Protein AF-A0A7V8NW70-F1 (afdb_monomer)

Solvent-accessible surface area (backbone atoms only — not comparable to full-atom values): 6333 Å² total; per-residue (Å²): 117,70,67,60,51,53,52,49,49,52,50,52,51,53,55,55,50,51,55,51,51,51,53,50,49,55,52,51,52,52,52,50,50,51,51,44,27,52,52,33,41,74,73,70,44,54,68,72,56,20,47,53,50,40,51,55,61,45,52,59,50,52,54,54,49,50,58,50,41,69,72,74,42,66,66,69,55,59,52,51,54,50,50,50,53,49,50,54,51,50,42,67,73,39,50,69,63,43,50,53,53,50,52,54,50,49,49,56,52,48,53,53,64,72,76,104

Foldseek 3Di:
DVVVVVVVVVVVVVLVVVVVVVVVVVVVLVVVLVVQLVVCVVVVDDSVVSNVVSVVVVVVVVVVVVVVCVVPPPVVVVVVVVVVVVVVVVCVVCVPVVVVVVVVVCCVVVVVVVVD

Structure (mmCIF, N/CA/C/O backbone):
data_AF-A0A7V8NW70-F1
#
_entry.id   AF-A0A7V8NW70-F1
#
loop_
_atom_site.group_PDB
_atom_site.id
_atom_site.type_symbol
_atom_site.label_atom_id
_atom_site.label_alt_id
_atom_site.label_comp_id
_atom_site.label_asym_id
_atom_site.label_entity_id
_atom_site.label_seq_id
_atom_site.pdbx_PDB_ins_code
_atom_site.Cartn_x
_atom_site.Cartn_y
_atom_site.Cartn_z
_atom_site.occupancy
_atom_site.B_iso_or_equiv
_atom_site.auth_seq_id
_atom_site.auth_comp_id
_atom_site.auth_asym_id
_atom_site.auth_atom_id
_atom_site.pdbx_PDB_model_num
ATOM 1 N N . MET A 1 1 ? 3.538 -19.297 -20.499 1.00 52.06 1 MET A N 1
ATOM 2 C CA . MET A 1 1 ? 3.809 -17.898 -20.090 1.00 52.06 1 MET A CA 1
ATOM 3 C C . MET A 1 1 ? 2.524 -17.096 -19.837 1.00 52.06 1 MET A C 1
ATOM 5 O O . MET A 1 1 ? 2.433 -16.483 -18.783 1.00 52.06 1 MET A O 1
ATOM 9 N N . MET A 1 2 ? 1.504 -17.141 -20.713 1.00 53.22 2 MET A N 1
ATOM 10 C CA . MET A 1 2 ? 0.249 -16.375 -20.531 1.00 53.22 2 MET A CA 1
ATOM 11 C C . MET A 1 2 ? -0.642 -16.818 -19.346 1.00 53.22 2 MET A C 1
ATOM 13 O O . MET A 1 2 ? -1.232 -15.964 -18.688 1.00 53.22 2 MET A O 1
ATOM 17 N N . GLU A 1 3 ? -0.684 -18.110 -18.994 1.00 58.91 3 GLU A N 1
ATOM 18 C CA . GLU A 1 3 ? -1.472 -18.599 -17.839 1.00 58.91 3 GLU A CA 1
ATOM 19 C C . GLU A 1 3 ? -0.959 -18.066 -16.487 1.00 58.91 3 GLU A C 1
ATOM 21 O O . GLU A 1 3 ? -1.742 -17.727 -15.595 1.00 58.91 3 GLU A O 1
ATOM 26 N N . SER A 1 4 ? 0.362 -17.914 -16.343 1.00 63.69 4 SER A N 1
ATOM 27 C CA . SER A 1 4 ? 0.987 -17.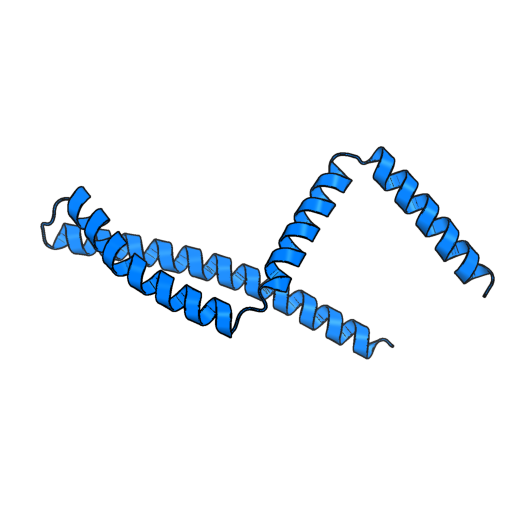345 -15.143 1.00 63.69 4 SER A CA 1
ATOM 28 C C . SER A 1 4 ? 0.644 -15.864 -14.988 1.00 63.69 4 SER A C 1
ATOM 30 O O . SER A 1 4 ? 0.340 -15.416 -13.886 1.00 63.69 4 SER A O 1
ATOM 32 N N . VAL A 1 5 ? 0.617 -15.120 -16.099 1.00 63.84 5 VAL A N 1
ATOM 33 C CA . VAL A 1 5 ? 0.227 -13.702 -16.122 1.00 63.84 5 VAL A CA 1
ATOM 34 C C . VAL A 1 5 ? -1.244 -13.548 -15.745 1.00 63.84 5 VAL A C 1
ATOM 36 O O . VAL A 1 5 ? -1.568 -12.725 -14.894 1.00 63.84 5 VAL A O 1
ATOM 39 N N . ARG A 1 6 ? -2.137 -14.386 -16.289 1.00 67.94 6 ARG A N 1
ATOM 40 C CA . ARG A 1 6 ? -3.570 -14.354 -15.948 1.00 67.94 6 ARG A CA 1
ATOM 41 C C . ARG A 1 6 ? -3.801 -14.650 -14.466 1.00 67.94 6 ARG A C 1
ATOM 43 O O . ARG A 1 6 ? -4.568 -13.954 -13.809 1.00 67.94 6 ARG A O 1
ATOM 50 N N . THR A 1 7 ? -3.075 -15.622 -13.919 1.0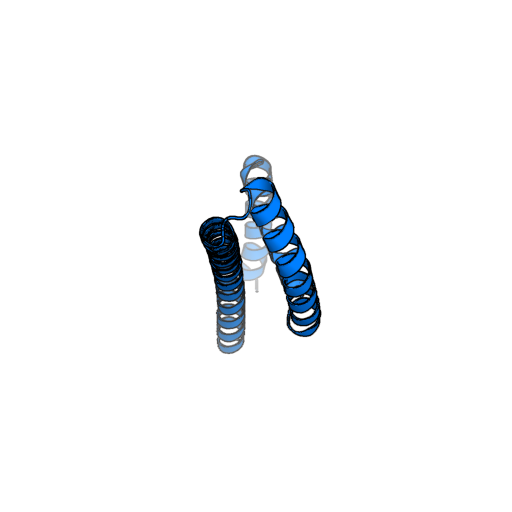0 68.94 7 THR A N 1
ATOM 51 C CA . THR A 1 7 ? -3.144 -15.976 -12.494 1.00 68.94 7 THR A CA 1
ATOM 52 C C . THR A 1 7 ? -2.613 -14.853 -11.602 1.00 68.94 7 THR A C 1
ATOM 54 O O . THR A 1 7 ? -3.222 -14.538 -10.580 1.00 68.94 7 THR A O 1
ATOM 57 N N . LEU A 1 8 ? -1.512 -14.209 -11.997 1.00 68.12 8 LEU A N 1
ATOM 58 C CA . LEU A 1 8 ? -0.954 -13.053 -11.295 1.00 68.12 8 LEU A CA 1
ATOM 59 C C . LEU A 1 8 ? -1.905 -11.854 -11.325 1.00 68.12 8 LEU A C 1
ATOM 61 O O . LEU A 1 8 ? -2.094 -11.226 -10.291 1.00 68.12 8 LEU A O 1
ATOM 65 N N . VAL A 1 9 ? -2.558 -11.579 -12.456 1.00 71.44 9 VAL A N 1
ATOM 66 C CA . VAL A 1 9 ? -3.532 -10.484 -12.601 1.00 71.44 9 VAL A CA 1
ATOM 67 C C . VAL A 1 9 ? -4.805 -10.751 -11.800 1.00 71.44 9 VAL A C 1
ATOM 69 O O . VAL A 1 9 ? -5.290 -9.856 -11.116 1.00 71.44 9 VAL A O 1
ATOM 72 N N . VAL A 1 10 ? -5.333 -11.978 -11.824 1.00 72.81 10 VAL A N 1
ATOM 73 C CA . VAL A 1 10 ? -6.515 -12.342 -11.026 1.00 72.81 10 VAL A CA 1
ATOM 74 C C . VAL A 1 10 ? -6.199 -12.281 -9.534 1.00 72.81 10 VAL A C 1
ATOM 76 O O . VAL A 1 10 ? -7.000 -11.744 -8.772 1.00 72.81 10 VAL A O 1
ATOM 79 N N . ARG A 1 11 ? -5.015 -12.748 -9.110 1.00 64.12 11 ARG A N 1
ATOM 80 C CA . ARG A 1 11 ? -4.544 -12.552 -7.732 1.00 64.12 11 ARG A CA 1
ATOM 81 C C . ARG A 1 11 ? -4.426 -11.063 -7.422 1.00 64.12 11 ARG A C 1
ATOM 83 O O . ARG A 1 11 ? -5.019 -10.622 -6.454 1.00 64.12 11 ARG A O 1
ATOM 90 N N . PHE A 1 12 ? -3.778 -10.271 -8.269 1.00 68.81 12 PHE A N 1
ATOM 91 C CA . PHE A 1 12 ? -3.627 -8.825 -8.086 1.00 68.81 12 PHE A CA 1
ATOM 92 C C . PHE A 1 12 ? -4.971 -8.082 -7.959 1.00 68.81 12 PHE A C 1
ATOM 94 O O . PHE A 1 12 ? -5.146 -7.261 -7.060 1.00 68.81 12 PHE A O 1
ATOM 101 N N . LEU A 1 13 ? -5.960 -8.419 -8.789 1.00 67.75 13 LEU A N 1
ATOM 102 C CA . LEU A 1 13 ? -7.314 -7.860 -8.719 1.00 67.75 13 LEU A CA 1
ATOM 103 C C . LEU A 1 13 ? -8.088 -8.335 -7.484 1.00 67.75 13 LEU A C 1
ATOM 105 O O . LEU A 1 13 ? -8.810 -7.545 -6.877 1.00 67.75 13 LEU A O 1
ATOM 109 N N . ALA A 1 14 ? -7.923 -9.595 -7.073 1.00 65.25 14 ALA A N 1
ATOM 110 C CA . ALA A 1 14 ? -8.516 -10.107 -5.837 1.00 65.25 14 ALA A CA 1
ATOM 111 C C . ALA A 1 14 ? -7.977 -9.367 -4.598 1.00 65.25 14 ALA A C 1
ATOM 113 O O . ALA A 1 14 ? -8.724 -9.112 -3.656 1.00 65.25 14 ALA A O 1
ATOM 114 N N . LEU A 1 15 ? -6.711 -8.945 -4.626 1.00 63.66 15 LEU A N 1
ATOM 115 C CA . LEU A 1 15 ? -6.105 -8.119 -3.578 1.00 63.66 15 LEU A CA 1
ATOM 116 C C . LEU A 1 15 ? -6.669 -6.695 -3.571 1.00 63.66 15 LEU A C 1
ATOM 118 O O . LEU A 1 15 ? -6.917 -6.133 -2.507 1.00 63.66 15 LEU A O 1
ATOM 122 N N . PHE A 1 16 ? -6.946 -6.132 -4.749 1.00 63.38 16 PHE A N 1
ATOM 123 C CA . PHE A 1 16 ? -7.594 -4.825 -4.866 1.00 63.38 16 PHE A CA 1
ATOM 124 C C . PHE A 1 16 ? -9.041 -4.849 -4.340 1.00 63.38 16 PHE A C 1
ATOM 126 O O . PHE A 1 16 ? -9.458 -3.933 -3.633 1.00 63.38 16 PHE A O 1
ATOM 133 N N . ARG A 1 17 ? -9.775 -5.941 -4.602 1.00 60.03 17 ARG A N 1
ATOM 134 C CA . ARG A 1 17 ? -11.110 -6.207 -4.037 1.00 60.03 17 ARG A CA 1
ATOM 135 C C . ARG A 1 17 ? -11.096 -6.341 -2.515 1.00 60.03 17 ARG A C 1
ATOM 137 O O . ARG A 1 17 ? -12.017 -5.858 -1.870 1.00 60.03 17 ARG A O 1
ATOM 144 N N . ARG A 1 18 ? -10.052 -6.938 -1.929 1.00 60.25 18 ARG A N 1
ATOM 145 C CA . ARG A 1 18 ? -9.914 -7.062 -0.466 1.00 60.25 18 ARG A CA 1
ATOM 146 C C . ARG A 1 18 ? -9.808 -5.698 0.222 1.00 60.25 18 ARG A C 1
ATOM 148 O O . ARG A 1 18 ? -10.380 -5.511 1.283 1.00 60.25 18 ARG A O 1
ATOM 155 N N . ARG A 1 19 ? -9.151 -4.726 -0.416 1.00 57.50 19 ARG A N 1
ATOM 156 C CA . ARG A 1 19 ? -9.056 -3.348 0.093 1.00 57.50 19 ARG A CA 1
ATOM 157 C C . ARG A 1 19 ? -10.388 -2.600 0.028 1.00 57.50 19 ARG A C 1
ATOM 159 O O . ARG A 1 19 ? -10.676 -1.770 0.881 1.00 57.50 19 ARG A O 1
ATOM 166 N N . GLN A 1 20 ? -11.187 -2.898 -0.994 1.00 58.78 20 GLN A N 1
ATOM 167 C CA . GLN A 1 20 ? -12.560 -2.411 -1.095 1.00 58.78 20 GLN A CA 1
ATOM 168 C C . GLN A 1 20 ? -13.419 -3.015 0.025 1.00 58.78 20 GLN A C 1
ATOM 170 O O . GLN A 1 20 ? -14.141 -2.287 0.690 1.00 58.78 20 GLN A O 1
ATOM 175 N N . LEU A 1 21 ? -13.220 -4.306 0.311 1.00 56.00 21 LEU A N 1
ATOM 176 C CA . LEU A 1 21 ? -13.858 -5.017 1.418 1.00 56.00 21 LEU A CA 1
ATOM 177 C C . LEU A 1 21 ? -13.462 -4.460 2.799 1.00 56.00 21 LEU A C 1
ATOM 179 O O . LEU A 1 21 ? -14.300 -4.388 3.686 1.00 56.00 21 LEU A O 1
ATOM 183 N N . GLU A 1 22 ? -12.203 -4.053 2.998 1.00 59.03 22 GLU A N 1
ATOM 184 C CA . GLU A 1 22 ? -11.780 -3.379 4.238 1.00 59.03 22 GLU A CA 1
ATOM 185 C C . GLU A 1 22 ? -12.425 -1.999 4.395 1.00 59.03 22 GLU A C 1
ATOM 187 O O . GLU A 1 22 ? -12.858 -1.658 5.491 1.00 59.03 22 GLU A O 1
ATOM 192 N N . GLY A 1 23 ? -12.538 -1.233 3.304 1.00 62.75 23 GLY A N 1
ATOM 193 C CA . GLY A 1 23 ? -13.252 0.047 3.308 1.00 62.75 23 GLY A CA 1
ATOM 194 C C . GLY A 1 23 ? -14.749 -0.104 3.592 1.00 62.75 23 GLY A C 1
ATOM 195 O O . GLY A 1 23 ? -15.304 0.702 4.337 1.00 62.75 23 GLY A O 1
ATOM 196 N N . ASP A 1 24 ? -15.381 -1.151 3.053 1.00 60.41 24 ASP A N 1
ATOM 197 C CA . ASP A 1 24 ? -16.771 -1.505 3.362 1.00 60.41 24 ASP A CA 1
ATOM 198 C C . ASP A 1 24 ? -16.926 -1.915 4.833 1.00 60.41 24 ASP A C 1
ATOM 200 O O . ASP A 1 24 ? -17.862 -1.477 5.495 1.00 60.41 24 ASP A O 1
ATOM 204 N N . LEU A 1 25 ? -15.977 -2.682 5.378 1.00 62.69 25 LEU A N 1
ATOM 205 C CA . LEU A 1 25 ? -16.005 -3.121 6.773 1.00 62.69 25 LEU A CA 1
ATOM 206 C C . LEU A 1 25 ? -15.820 -1.943 7.745 1.00 62.69 25 LEU A C 1
ATOM 208 O O . LEU A 1 25 ? -16.499 -1.878 8.764 1.00 62.69 25 LEU A O 1
ATOM 212 N N . ASP A 1 26 ? -14.957 -0.974 7.425 1.00 65.38 26 ASP A N 1
ATOM 213 C CA . ASP A 1 26 ? -14.815 0.256 8.218 1.00 65.38 26 ASP A CA 1
ATOM 214 C C . ASP A 1 26 ? -16.073 1.142 8.154 1.00 65.38 26 ASP A C 1
ATOM 216 O O . ASP A 1 26 ? -16.439 1.779 9.146 1.00 65.38 26 ASP A O 1
ATOM 220 N N . ALA A 1 27 ? -16.766 1.172 7.011 1.00 72.31 27 ALA A N 1
ATOM 221 C CA . ALA A 1 27 ? -18.049 1.860 6.877 1.00 72.31 27 ALA A CA 1
ATOM 222 C C . ALA A 1 27 ? -19.160 1.163 7.684 1.00 72.31 27 ALA A C 1
ATOM 224 O O . ALA A 1 27 ? -19.928 1.829 8.384 1.00 72.31 27 ALA A O 1
ATOM 225 N N . GLU A 1 28 ? -19.207 -0.169 7.645 1.00 71.31 28 GLU A N 1
ATOM 226 C CA . GLU A 1 28 ? -20.136 -0.995 8.418 1.00 71.31 28 GLU A CA 1
ATOM 227 C C . GLU A 1 28 ? -19.925 -0.800 9.927 1.00 71.31 28 GLU A C 1
ATOM 229 O O . GLU A 1 28 ? -20.872 -0.514 10.662 1.00 71.31 28 GLU A O 1
ATOM 234 N N . LEU A 1 29 ? -18.678 -0.824 10.393 1.00 70.38 29 LEU A N 1
ATOM 235 C CA . LEU A 1 29 ? -18.332 -0.583 11.796 1.00 70.38 29 LEU A CA 1
ATOM 236 C C . LEU A 1 29 ? -18.737 0.811 12.275 1.00 70.38 29 LEU A C 1
ATOM 238 O O . LEU A 1 29 ? -19.261 0.958 13.380 1.00 70.38 29 LEU A O 1
ATOM 242 N N . ARG A 1 30 ? 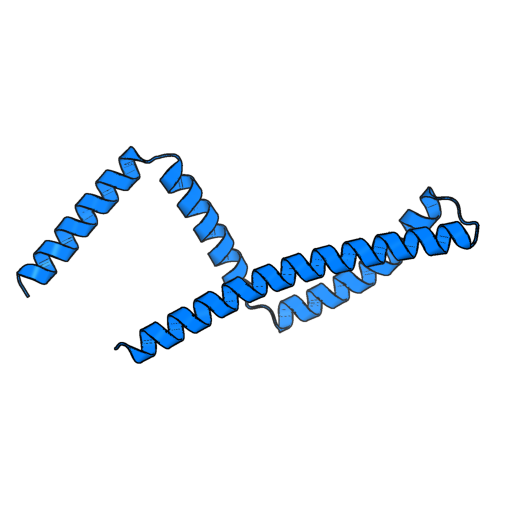-18.564 1.833 11.431 1.00 76.25 30 ARG A N 1
ATOM 243 C CA . ARG A 1 30 ? -19.022 3.193 11.738 1.00 76.25 30 ARG A CA 1
ATOM 244 C C . ARG A 1 30 ? -20.538 3.247 11.924 1.00 76.25 30 ARG A C 1
ATOM 246 O O . ARG A 1 30 ? -21.002 3.860 12.882 1.00 76.25 30 ARG A O 1
ATOM 253 N N . SER A 1 31 ? -21.287 2.557 11.063 1.00 75.12 31 SER A N 1
ATOM 254 C CA . SER A 1 31 ? -22.749 2.474 11.165 1.00 75.12 31 SER A CA 1
ATOM 255 C C . SER A 1 31 ? -23.210 1.742 12.434 1.00 75.12 31 SER A C 1
ATOM 257 O O . SER A 1 31 ? -24.174 2.150 13.080 1.00 75.12 31 SER A O 1
ATOM 259 N N . HIS A 1 32 ? -22.484 0.702 12.855 1.00 76.38 32 HIS A N 1
ATOM 260 C CA . HIS A 1 32 ? -22.763 -0.024 14.093 1.00 76.38 32 HIS A CA 1
ATOM 261 C C . HIS A 1 32 ? -22.518 0.815 15.345 1.00 76.38 32 HIS A C 1
ATOM 263 O O . HIS A 1 32 ? -23.305 0.740 16.290 1.00 76.38 32 HIS A O 1
ATOM 269 N N . LEU A 1 33 ? -21.461 1.625 15.345 1.00 76.38 33 LEU A N 1
ATOM 270 C CA . LEU A 1 33 ? -21.154 2.532 16.447 1.00 76.38 33 LEU A CA 1
ATOM 271 C C . LEU A 1 33 ? -22.235 3.615 16.573 1.00 76.38 33 LEU A C 1
ATOM 273 O O . LEU A 1 33 ? -22.704 3.898 17.673 1.00 76.38 33 LEU A O 1
ATOM 277 N N . GLU A 1 34 ? -22.699 4.152 15.446 1.00 80.56 34 GLU A N 1
ATOM 278 C CA . GLU A 1 34 ? -23.780 5.141 15.402 1.00 80.56 34 GLU A CA 1
ATOM 279 C C . GLU A 1 34 ? -25.106 4.564 15.935 1.00 80.56 34 GLU A C 1
ATOM 281 O O . GLU A 1 34 ? -25.731 5.162 16.813 1.00 80.56 34 GLU A O 1
ATOM 286 N N . MET A 1 35 ? -25.464 3.339 15.529 1.00 79.50 35 MET A N 1
ATOM 287 C CA . MET A 1 35 ? -26.628 2.620 16.067 1.00 79.50 35 MET A CA 1
ATOM 288 C C . MET A 1 35 ? -26.516 2.311 17.569 1.00 79.50 35 MET A C 1
ATOM 290 O O . MET A 1 35 ? -27.523 2.328 18.279 1.00 79.50 35 MET A O 1
ATOM 294 N N . ALA A 1 36 ? -25.318 1.995 18.070 1.00 77.69 36 ALA A N 1
ATOM 295 C CA . ALA A 1 36 ? -25.101 1.735 19.494 1.00 77.69 36 ALA A CA 1
ATOM 296 C C . ALA A 1 36 ? -25.325 3.004 20.330 1.00 77.69 36 ALA A C 1
ATOM 298 O O . ALA A 1 36 ? -26.035 2.964 21.334 1.00 77.69 36 ALA A O 1
ATOM 299 N N . VAL A 1 37 ? -24.800 4.141 19.865 1.00 78.38 37 VAL A N 1
ATOM 300 C CA . VAL A 1 37 ? -25.002 5.447 20.508 1.00 78.38 37 VAL A CA 1
ATOM 301 C C . VAL A 1 37 ? -26.481 5.835 20.517 1.00 78.38 37 VAL A C 1
ATOM 303 O O . VAL A 1 37 ? -26.991 6.281 21.544 1.00 78.38 37 VAL A O 1
ATOM 306 N N . GLU A 1 38 ? -27.193 5.626 19.411 1.00 80.06 38 GLU A N 1
ATOM 307 C CA . GLU A 1 38 ? -28.617 5.958 19.298 1.00 80.06 38 GLU A CA 1
ATOM 308 C C . GLU A 1 38 ? -29.499 5.100 20.220 1.00 80.06 38 GLU A C 1
ATOM 310 O O . GLU A 1 38 ? -30.406 5.616 20.877 1.00 80.06 38 GLU A O 1
ATOM 315 N N . ARG A 1 39 ? -29.191 3.803 20.364 1.00 76.88 39 ARG A N 1
ATOM 316 C CA . ARG A 1 39 ? -29.881 2.925 21.325 1.00 76.88 39 ARG A CA 1
ATOM 317 C C . ARG A 1 39 ? -29.629 3.328 22.774 1.00 76.88 39 ARG A C 1
ATOM 319 O O . ARG A 1 39 ? -30.568 3.315 23.565 1.00 76.88 39 ARG A O 1
ATOM 326 N N . SER A 1 40 ? -28.401 3.698 23.127 1.00 73.19 40 SER A N 1
ATOM 327 C CA . SER A 1 40 ? -28.073 4.160 24.482 1.00 73.19 40 SER A CA 1
ATOM 328 C C . SER A 1 40 ? -28.743 5.498 24.813 1.00 73.19 40 SER A C 1
ATOM 330 O O . SER A 1 40 ? -29.242 5.675 25.923 1.00 73.19 40 SER A O 1
ATOM 332 N N . LEU A 1 41 ? -28.849 6.405 23.835 1.00 79.88 41 LEU A N 1
ATOM 333 C CA . LEU A 1 41 ? -29.641 7.633 23.958 1.00 79.88 41 LEU A CA 1
ATOM 334 C C . LEU A 1 41 ? -31.132 7.333 24.174 1.00 79.88 41 LEU A C 1
ATOM 336 O O . LEU A 1 41 ? -31.759 7.929 25.047 1.00 79.88 41 LEU A O 1
ATOM 340 N N . ALA A 1 42 ? -31.699 6.375 23.431 1.00 77.88 42 ALA A N 1
ATOM 341 C CA . ALA A 1 42 ? -33.095 5.956 23.585 1.00 77.88 42 ALA A CA 1
ATOM 342 C C . ALA A 1 42 ? -33.385 5.290 24.945 1.00 77.88 42 ALA A C 1
ATOM 344 O O . ALA A 1 42 ? -34.515 5.331 25.426 1.00 77.88 42 ALA A O 1
ATOM 345 N N . GLN A 1 43 ? -32.367 4.711 25.587 1.00 76.25 43 GLN A N 1
ATOM 346 C CA . GLN A 1 43 ? -32.437 4.178 26.952 1.00 76.25 43 GLN A CA 1
ATOM 347 C C . GLN A 1 43 ? -32.273 5.259 28.037 1.00 76.25 43 GLN A C 1
ATOM 349 O O . GLN A 1 43 ? -32.288 4.941 29.225 1.00 76.25 43 GLN A O 1
ATOM 354 N N . GLY A 1 44 ? -32.158 6.533 27.647 1.00 74.62 44 GLY A N 1
ATOM 355 C CA . GLY A 1 44 ? -32.101 7.673 28.560 1.00 74.62 44 GLY A CA 1
ATOM 356 C C . GLY A 1 44 ? -30.702 8.002 29.082 1.00 74.62 44 GLY A C 1
ATOM 357 O O . GLY A 1 44 ? -30.588 8.792 30.018 1.00 74.62 44 GLY A O 1
ATOM 358 N N . MET A 1 45 ? -29.642 7.420 28.508 1.00 74.38 45 MET A N 1
ATOM 359 C CA . MET A 1 45 ? -28.267 7.789 28.854 1.00 74.38 45 MET A CA 1
ATOM 360 C C . MET A 1 45 ? -27.873 9.111 28.199 1.00 74.38 45 MET A C 1
ATOM 362 O O . MET A 1 45 ? -28.264 9.410 27.071 1.00 74.38 45 MET A O 1
ATOM 366 N N . ASP A 1 46 ? -27.049 9.888 28.898 1.00 80.56 46 ASP A N 1
ATOM 367 C CA . ASP A 1 46 ? -26.478 11.113 28.353 1.00 80.56 46 ASP A CA 1
ATOM 368 C C . ASP A 1 46 ? -25.566 10.817 27.148 1.00 80.56 46 ASP A C 1
ATOM 370 O O . ASP A 1 46 ? -24.870 9.797 27.104 1.00 80.56 46 ASP A O 1
ATOM 374 N N . ARG A 1 47 ? -25.549 11.718 26.159 1.00 73.62 47 ARG A N 1
ATOM 375 C CA . ARG A 1 47 ? -24.871 11.516 24.863 1.00 73.62 47 ARG A CA 1
ATOM 376 C C . ARG A 1 47 ? -23.378 11.257 25.025 1.00 73.62 47 ARG A C 1
ATOM 378 O O . ARG A 1 47 ? -22.798 10.469 24.278 1.00 73.62 47 ARG A O 1
ATOM 385 N N . GLU A 1 48 ? -22.764 11.907 26.008 1.00 74.31 48 GLU A N 1
ATOM 386 C CA . GLU A 1 48 ? -21.346 11.745 26.294 1.00 74.31 48 GLU A CA 1
ATOM 387 C C . GLU A 1 48 ? -21.044 10.366 26.903 1.00 74.31 48 GLU A C 1
ATOM 389 O O . GLU A 1 48 ? -20.039 9.746 26.558 1.00 74.31 48 GLU A O 1
ATOM 394 N N . GLN A 1 49 ? -21.940 9.849 27.751 1.00 74.94 49 GLN A N 1
ATOM 395 C CA . GLN A 1 49 ? -21.830 8.522 28.366 1.00 74.94 49 GLN A CA 1
ATOM 396 C C . GLN A 1 49 ? -22.135 7.401 27.365 1.00 74.94 49 GLN A C 1
ATOM 398 O O . GLN A 1 49 ? -21.395 6.420 27.313 1.00 74.94 49 GLN A O 1
ATOM 403 N N . ALA A 1 50 ? -23.145 7.587 26.510 1.00 75.56 50 ALA A N 1
ATOM 404 C CA . ALA A 1 50 ? -23.497 6.676 25.421 1.00 75.56 50 ALA A CA 1
ATOM 405 C C . ALA A 1 50 ? -22.336 6.486 24.430 1.00 75.56 50 ALA A C 1
ATOM 407 O O . ALA A 1 50 ? -21.980 5.357 24.098 1.00 75.56 50 ALA A O 1
ATOM 408 N N . CYS A 1 51 ? -21.686 7.579 24.012 1.00 70.81 51 CYS A N 1
ATOM 409 C CA . CYS A 1 51 ? -20.483 7.516 23.174 1.00 70.81 51 CYS A CA 1
ATOM 410 C C . CYS A 1 51 ? -19.338 6.777 23.872 1.00 70.81 51 CYS A C 1
ATOM 412 O O . CYS A 1 51 ? -18.666 5.949 23.259 1.00 70.81 51 CYS A O 1
ATOM 414 N N . ARG A 1 52 ? -19.112 7.067 25.158 1.00 73.94 52 ARG A N 1
ATOM 415 C CA . ARG A 1 52 ? -18.019 6.470 25.934 1.00 73.94 52 ARG A CA 1
ATOM 416 C C . ARG A 1 52 ? -18.200 4.960 26.088 1.00 73.94 52 ARG A C 1
ATOM 418 O O . ARG A 1 52 ? -17.241 4.218 25.914 1.00 73.94 52 ARG A O 1
ATOM 425 N N . GLN A 1 53 ? -19.421 4.513 26.364 1.00 74.50 53 GLN A N 1
ATOM 426 C CA . GLN A 1 53 ? -19.749 3.097 26.500 1.00 74.50 53 GLN A CA 1
ATOM 427 C C . GLN A 1 53 ? -19.694 2.366 25.156 1.00 74.50 53 GLN A C 1
ATOM 429 O O . GLN A 1 53 ? -19.049 1.325 25.066 1.00 74.50 53 GLN A O 1
ATOM 434 N N . ALA A 1 54 ? -20.262 2.953 24.097 1.00 71.25 54 ALA A N 1
ATOM 435 C CA . ALA A 1 54 ? -20.183 2.390 22.753 1.00 71.25 54 ALA A CA 1
ATOM 436 C C . ALA A 1 54 ? -18.726 2.200 22.307 1.00 71.25 54 ALA A C 1
ATOM 438 O O . ALA A 1 54 ? -18.402 1.150 21.770 1.00 71.25 54 ALA A O 1
ATOM 439 N N . LEU A 1 55 ? -17.835 3.163 22.586 1.00 71.19 55 LEU A N 1
ATOM 440 C CA . LEU A 1 55 ? -16.401 3.062 22.287 1.00 71.19 55 LEU A CA 1
ATOM 441 C C . LEU A 1 55 ? -15.680 1.975 23.100 1.00 71.19 55 LEU A C 1
ATOM 443 O O . LEU A 1 55 ? -14.782 1.326 22.566 1.00 71.19 55 LEU A O 1
ATOM 447 N N . LEU A 1 56 ? -16.048 1.770 24.369 1.00 75.19 56 LEU A N 1
ATOM 448 C CA . LEU A 1 56 ? -15.465 0.723 25.218 1.00 75.19 56 LEU A CA 1
ATOM 449 C C . LEU A 1 56 ? -15.869 -0.678 24.745 1.00 75.19 56 LEU A C 1
ATOM 451 O O . LEU A 1 56 ? -15.006 -1.546 24.608 1.00 75.19 56 LEU A O 1
ATOM 455 N N . ASP A 1 57 ? -17.148 -0.870 24.422 1.00 71.19 57 ASP A N 1
ATOM 456 C CA . ASP A 1 57 ? -17.661 -2.131 23.878 1.00 71.19 57 ASP A CA 1
ATOM 457 C C . ASP A 1 57 ? -17.068 -2.415 22.485 1.00 71.19 57 ASP A C 1
ATOM 459 O O . ASP A 1 57 ? -16.685 -3.548 22.176 1.00 71.19 57 ASP A O 1
ATOM 463 N N . PHE A 1 58 ? -16.901 -1.376 21.655 1.00 67.56 58 PHE A N 1
ATOM 464 C CA . PHE A 1 58 ? -16.268 -1.495 20.338 1.00 67.56 58 PHE A CA 1
ATOM 465 C C . PHE A 1 58 ? -14.768 -1.786 20.404 1.00 67.56 58 PHE A C 1
ATOM 467 O O . PHE A 1 58 ? -14.258 -2.538 19.574 1.00 67.56 58 PHE A O 1
ATOM 474 N N . GLY A 1 59 ? -14.052 -1.212 21.376 1.00 67.81 59 GLY A N 1
ATOM 475 C CA . GLY A 1 59 ? -12.613 -1.421 21.551 1.00 67.81 59 GLY A CA 1
ATOM 476 C C . GLY A 1 59 ? -12.249 -2.898 21.740 1.00 67.81 59 GLY A C 1
ATOM 477 O O . GLY A 1 59 ? -11.238 -3.355 21.207 1.00 67.81 59 GLY A O 1
ATOM 478 N N . GLY A 1 60 ? -13.109 -3.674 22.411 1.00 69.62 60 GLY A N 1
ATOM 479 C CA . GLY A 1 60 ? -12.953 -5.130 22.528 1.00 69.62 60 GLY A CA 1
ATOM 480 C C . GLY A 1 60 ? -13.216 -5.891 21.218 1.00 69.62 60 GLY A C 1
ATOM 481 O O . GLY A 1 60 ? -12.574 -6.911 20.938 1.00 69.62 60 GLY A O 1
ATOM 482 N N . LEU A 1 61 ? -14.120 -5.382 20.376 1.00 64.94 61 LEU A N 1
ATOM 483 C CA . LEU A 1 61 ? -14.451 -5.971 19.076 1.00 64.94 61 LEU A CA 1
ATOM 484 C C . LEU A 1 61 ? -13.340 -5.729 18.039 1.00 64.94 61 LEU A C 1
ATOM 486 O O . LEU A 1 61 ? -12.928 -6.661 17.346 1.00 64.94 61 LEU A O 1
ATOM 490 N N . GLU A 1 62 ? -12.798 -4.508 17.988 1.00 64.12 62 GLU A N 1
ATOM 491 C CA . GLU A 1 62 ? -11.653 -4.150 17.138 1.00 64.12 62 GLU A CA 1
ATOM 492 C C . GLU A 1 62 ? -10.401 -4.953 17.507 1.00 64.12 62 GLU A C 1
ATOM 494 O O . GLU A 1 62 ? -9.687 -5.428 16.626 1.00 64.12 62 GLU A O 1
ATOM 499 N N . GLN A 1 63 ? -10.176 -5.230 18.793 1.00 63.50 63 GLN A N 1
ATOM 500 C CA . GLN A 1 63 ? -9.078 -6.096 19.228 1.00 63.50 63 GLN A CA 1
ATOM 501 C C . GLN A 1 63 ? -9.228 -7.539 18.710 1.00 63.50 63 GLN A C 1
ATOM 503 O O . GLN A 1 63 ? -8.252 -8.163 18.288 1.00 63.50 63 GLN A O 1
ATOM 508 N N . THR A 1 64 ? -10.457 -8.060 18.666 1.00 60.19 64 THR A N 1
ATOM 509 C CA . THR A 1 64 ? -10.755 -9.391 18.110 1.00 60.19 64 THR A CA 1
ATOM 510 C C . THR A 1 64 ? -10.590 -9.412 16.584 1.00 60.19 64 THR A C 1
ATOM 512 O O . THR A 1 64 ? -10.049 -10.372 16.023 1.00 60.19 64 THR A O 1
ATOM 515 N N . ARG A 1 65 ? -10.981 -8.325 15.906 1.00 62.06 65 ARG A N 1
ATOM 516 C CA . ARG A 1 65 ? -10.786 -8.114 14.463 1.00 62.06 65 ARG A CA 1
ATOM 517 C C . ARG A 1 65 ? -9.302 -8.023 14.105 1.00 62.06 65 ARG A C 1
ATOM 519 O O . ARG A 1 65 ? -8.890 -8.653 13.134 1.00 62.06 65 ARG A O 1
ATOM 526 N N . GLN A 1 66 ? -8.493 -7.339 14.914 1.00 58.72 66 GLN A N 1
ATOM 527 C CA . GLN A 1 66 ? -7.038 -7.243 14.765 1.00 58.72 66 GLN A CA 1
ATOM 528 C C . GLN A 1 66 ? -6.373 -8.628 14.834 1.00 58.72 66 GLN A C 1
ATOM 530 O O . GLN A 1 66 ? -5.569 -8.972 13.974 1.00 58.72 66 GLN A O 1
ATOM 535 N N . ILE A 1 67 ? -6.772 -9.466 15.799 1.00 61.75 67 ILE A N 1
ATOM 536 C CA . ILE A 1 67 ? -6.245 -10.834 15.959 1.00 61.75 67 ILE A CA 1
ATOM 537 C C . ILE A 1 67 ? -6.607 -11.718 14.754 1.00 61.75 67 ILE A C 1
ATOM 539 O O . ILE A 1 67 ? -5.781 -12.506 14.288 1.00 61.75 67 ILE A O 1
ATOM 543 N N . TYR A 1 68 ? -7.823 -11.583 14.217 1.00 55.31 68 TYR A N 1
ATOM 544 C CA . TYR A 1 68 ? -8.218 -12.274 12.986 1.00 55.31 68 TYR A CA 1
ATOM 545 C C . TYR A 1 68 ? -7.488 -11.725 11.752 1.00 55.31 68 TYR A C 1
ATOM 547 O O . TYR A 1 68 ? -7.087 -12.500 10.883 1.00 55.31 68 TYR A O 1
ATOM 555 N N . ARG A 1 69 ? -7.265 -10.409 11.683 1.00 58.97 69 ARG A N 1
ATOM 556 C CA . ARG A 1 69 ? -6.536 -9.734 10.603 1.00 58.97 69 ARG A CA 1
ATOM 557 C C . ARG A 1 69 ? -5.060 -10.128 10.578 1.00 58.97 69 ARG A C 1
ATOM 559 O O . ARG A 1 69 ? -4.551 -10.380 9.495 1.00 58.97 69 ARG A O 1
ATOM 566 N N . ASP A 1 70 ? -4.408 -10.294 11.722 1.00 57.00 70 ASP A N 1
ATOM 567 C CA . ASP A 1 70 ? -3.019 -10.772 11.794 1.00 57.00 70 ASP A CA 1
ATOM 568 C C . ASP A 1 70 ? -2.877 -12.256 11.424 1.00 57.00 70 ASP A C 1
ATOM 570 O O . ASP A 1 70 ? -1.824 -12.683 10.952 1.00 57.00 70 ASP A O 1
ATOM 574 N N . ARG A 1 71 ? -3.938 -13.059 11.598 1.00 50.38 71 ARG A N 1
ATOM 575 C CA . ARG A 1 71 ? -3.929 -14.488 11.239 1.00 50.38 71 ARG A CA 1
ATOM 576 C C . ARG A 1 71 ? -4.383 -14.791 9.808 1.00 50.38 71 ARG A C 1
ATOM 578 O O . ARG A 1 71 ? -3.945 -15.795 9.253 1.00 50.38 71 ARG A O 1
ATOM 585 N N . LEU A 1 72 ? -5.249 -13.968 9.209 1.00 54.34 72 LEU A N 1
ATOM 586 C CA . LEU A 1 72 ? -5.766 -14.148 7.836 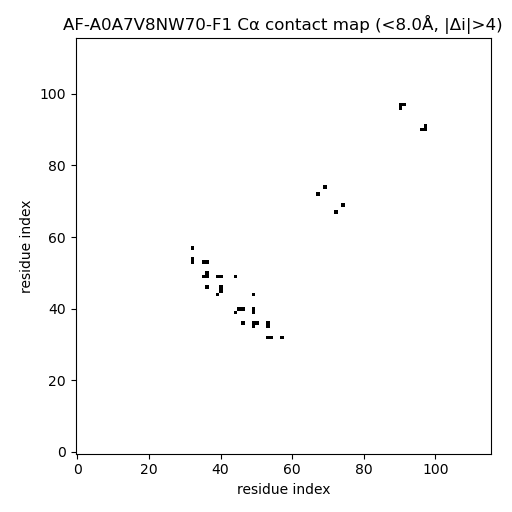1.00 54.34 72 LEU A CA 1
ATOM 587 C C . LEU A 1 72 ? -5.245 -13.107 6.827 1.00 54.34 72 LEU A C 1
ATOM 589 O O . LEU A 1 72 ? -5.402 -13.269 5.610 1.00 54.34 72 LEU A O 1
ATOM 593 N N . GLY A 1 73 ? -4.722 -11.978 7.289 1.00 53.72 73 GLY A N 1
ATOM 594 C CA . GLY A 1 73 ? -4.197 -10.888 6.472 1.00 53.72 73 GLY A CA 1
ATOM 595 C C . GLY A 1 73 ? -2.761 -11.175 6.093 1.00 53.72 73 GLY A C 1
ATOM 596 O O . GLY A 1 73 ? -1.973 -11.550 6.942 1.00 53.72 73 GLY A O 1
ATOM 597 N N . LEU A 1 74 ? -2.417 -11.029 4.816 1.00 61.38 74 LEU A N 1
ATOM 598 C CA . LEU A 1 74 ? -1.026 -11.003 4.371 1.00 61.38 74 LEU A CA 1
ATOM 599 C C . LEU A 1 74 ? -0.532 -9.575 4.647 1.00 61.38 74 LEU A C 1
ATOM 601 O O . LEU A 1 74 ? -0.729 -8.723 3.781 1.00 61.38 74 LEU A O 1
ATOM 605 N N . PRO A 1 75 ? 0.055 -9.256 5.816 1.00 63.44 75 PRO A N 1
ATOM 606 C CA . PRO A 1 75 ? 0.252 -7.867 6.242 1.00 63.44 75 PRO A CA 1
ATOM 607 C C . PRO A 1 75 ? 1.224 -7.147 5.302 1.00 63.44 75 PRO A C 1
ATOM 609 O O . PRO A 1 75 ? 1.083 -5.963 5.017 1.00 63.44 75 PRO A O 1
ATOM 612 N N . PHE A 1 76 ? 2.148 -7.914 4.715 1.00 63.34 76 PHE A N 1
ATOM 613 C CA . PHE A 1 76 ? 3.103 -7.435 3.726 1.00 63.34 76 PHE A CA 1
ATOM 614 C C . PHE A 1 76 ? 2.436 -6.835 2.480 1.00 63.34 76 PHE A C 1
ATOM 616 O O . PHE A 1 76 ? 3.002 -5.947 1.855 1.00 63.34 76 PHE A O 1
ATOM 623 N N . LEU A 1 77 ? 1.235 -7.286 2.106 1.00 66.69 77 LEU A N 1
ATOM 624 C CA . LEU A 1 77 ? 0.553 -6.808 0.905 1.00 66.69 77 LEU A CA 1
ATOM 625 C C . LEU A 1 77 ? -0.047 -5.418 1.071 1.00 66.69 77 LEU A C 1
ATOM 627 O O . LEU A 1 77 ? 0.009 -4.622 0.134 1.00 66.69 77 LEU A O 1
ATOM 631 N N . ASP A 1 78 ? -0.616 -5.131 2.240 1.00 68.81 78 ASP A N 1
ATOM 632 C CA . ASP A 1 78 ? -1.143 -3.800 2.539 1.00 68.81 78 ASP A CA 1
ATOM 633 C C . ASP A 1 78 ? -0.009 -2.779 2.553 1.00 68.81 78 ASP A C 1
ATOM 635 O O . ASP A 1 78 ? -0.125 -1.722 1.924 1.00 68.81 78 ASP A O 1
ATOM 639 N N . THR A 1 79 ? 1.118 -3.139 3.175 1.00 71.06 79 THR A N 1
ATOM 640 C CA . THR A 1 79 ? 2.340 -2.331 3.160 1.00 71.06 79 THR A CA 1
ATOM 641 C C . THR A 1 79 ? 2.847 -2.130 1.732 1.00 71.06 79 THR A C 1
ATOM 643 O O . THR A 1 79 ? 3.018 -0.991 1.308 1.00 71.06 79 THR A O 1
ATOM 646 N N . LEU A 1 80 ? 2.958 -3.195 0.925 1.00 74.19 80 LEU A N 1
ATOM 647 C CA . LEU A 1 80 ? 3.380 -3.087 -0.478 1.00 74.19 80 LEU A CA 1
ATOM 648 C C . LEU A 1 80 ? 2.449 -2.197 -1.315 1.00 74.19 80 LEU A C 1
ATOM 650 O O . LEU A 1 80 ? 2.913 -1.430 -2.157 1.00 74.19 80 LEU A O 1
ATOM 654 N N . LEU A 1 81 ? 1.132 -2.271 -1.110 1.00 74.69 81 LEU A N 1
ATOM 655 C CA . LEU A 1 81 ? 0.174 -1.421 -1.821 1.00 74.69 81 LEU A CA 1
ATOM 656 C C . LEU A 1 81 ? 0.235 0.038 -1.361 1.00 74.69 81 LEU A C 1
ATOM 658 O O . LEU A 1 81 ? -0.054 0.946 -2.149 1.00 74.69 81 LEU A O 1
ATOM 662 N N . GLN A 1 82 ? 0.536 0.279 -0.088 1.00 75.31 82 GLN A N 1
ATOM 663 C CA . GLN A 1 82 ? 0.752 1.619 0.443 1.00 75.31 82 GLN A CA 1
ATOM 664 C C . GLN A 1 82 ? 2.038 2.222 -0.125 1.00 75.31 82 GLN A C 1
ATOM 666 O O . GLN A 1 82 ? 1.992 3.340 -0.644 1.00 75.31 82 GLN A O 1
ATOM 671 N N . ASP A 1 83 ? 3.119 1.449 -0.144 1.00 79.69 83 ASP A N 1
ATOM 672 C CA . ASP A 1 83 ? 4.400 1.832 -0.733 1.00 79.69 83 ASP A CA 1
ATOM 673 C C . ASP A 1 83 ? 4.269 2.084 -2.235 1.00 79.69 83 ASP A C 1
ATOM 675 O O . ASP A 1 83 ? 4.741 3.103 -2.731 1.00 79.69 83 ASP A O 1
ATOM 679 N N . LEU A 1 84 ? 3.534 1.239 -2.966 1.00 80.12 84 LEU A N 1
ATOM 680 C CA . LEU A 1 84 ? 3.281 1.440 -4.394 1.00 80.12 84 LEU A CA 1
ATOM 681 C C . LEU A 1 84 ? 2.492 2.729 -4.658 1.00 80.12 84 LEU A C 1
ATOM 683 O O . LEU A 1 84 ? 2.806 3.478 -5.584 1.00 80.12 84 LEU A O 1
ATOM 687 N N . ARG A 1 85 ? 1.476 3.025 -3.836 1.00 79.44 85 ARG A N 1
ATOM 688 C CA . ARG A 1 85 ? 0.707 4.276 -3.937 1.00 79.44 85 ARG A CA 1
ATOM 689 C C . ARG A 1 85 ? 1.590 5.487 -3.636 1.00 79.44 85 ARG A C 1
ATOM 691 O O . ARG A 1 85 ? 1.468 6.509 -4.315 1.00 79.44 85 ARG A O 1
ATOM 698 N N . LEU A 1 86 ? 2.462 5.378 -2.636 1.00 76.75 86 LEU A N 1
ATOM 699 C CA . LEU A 1 86 ? 3.415 6.420 -2.271 1.00 76.75 86 LEU A CA 1
ATOM 700 C C . LEU A 1 86 ? 4.421 6.658 -3.405 1.00 76.75 86 LEU A C 1
ATOM 702 O O . LEU A 1 86 ? 4.579 7.796 -3.845 1.00 76.75 86 LEU A O 1
ATOM 706 N N . ALA A 1 87 ? 5.014 5.591 -3.941 1.00 81.38 87 ALA A N 1
ATOM 707 C CA . ALA A 1 87 ? 5.943 5.630 -5.063 1.00 81.38 87 ALA A CA 1
ATOM 708 C C . ALA A 1 87 ? 5.292 6.250 -6.307 1.00 81.38 87 ALA A C 1
ATOM 710 O O . ALA A 1 87 ? 5.851 7.170 -6.901 1.00 81.38 87 ALA A O 1
ATOM 711 N N . LEU A 1 88 ? 4.067 5.840 -6.656 1.00 81.38 88 LEU A N 1
ATOM 712 C CA . LEU A 1 88 ? 3.325 6.413 -7.782 1.00 81.38 88 LEU A CA 1
ATOM 713 C C . LEU A 1 88 ? 3.025 7.905 -7.571 1.00 81.38 88 LEU A C 1
ATOM 715 O O . LEU A 1 88 ? 3.124 8.703 -8.504 1.00 81.38 88 LEU A O 1
ATOM 719 N N . ARG A 1 89 ? 2.686 8.310 -6.342 1.00 82.88 89 ARG A N 1
ATOM 720 C CA . ARG A 1 89 ? 2.483 9.724 -5.997 1.00 82.88 89 ARG A CA 1
ATOM 721 C C . ARG A 1 89 ? 3.782 10.523 -6.108 1.00 82.88 89 ARG A C 1
ATOM 723 O O . ARG A 1 89 ? 3.737 11.658 -6.577 1.00 82.88 89 ARG A O 1
ATOM 730 N N . MET A 1 90 ? 4.917 9.948 -5.712 1.00 80.50 90 MET A N 1
ATOM 731 C CA . MET A 1 90 ? 6.234 10.569 -5.872 1.00 80.50 90 MET A CA 1
ATOM 732 C C . MET A 1 90 ? 6.607 10.726 -7.348 1.00 80.50 90 MET A C 1
ATOM 734 O O . MET A 1 90 ? 6.944 11.833 -7.754 1.00 80.50 90 MET A O 1
ATOM 738 N N . LEU A 1 91 ? 6.440 9.678 -8.161 1.00 80.69 91 LEU A N 1
ATOM 739 C CA . LEU A 1 91 ? 6.684 9.703 -9.611 1.00 80.69 91 LEU A CA 1
ATOM 740 C C . LEU A 1 91 ? 5.856 10.797 -10.309 1.00 80.69 91 LEU A C 1
ATOM 742 O O . LEU A 1 91 ? 6.368 11.559 -11.127 1.00 80.69 91 LEU A O 1
ATOM 746 N N . ARG A 1 92 ? 4.582 10.953 -9.924 1.00 80.31 92 ARG A N 1
ATOM 747 C CA . ARG A 1 92 ? 3.711 12.030 -10.433 1.00 80.31 92 ARG A CA 1
ATOM 748 C C . ARG A 1 92 ? 4.131 13.429 -9.975 1.00 80.31 92 ARG A C 1
ATOM 750 O O . ARG A 1 92 ? 3.819 14.397 -10.661 1.00 80.31 92 ARG A O 1
ATOM 757 N N . LYS A 1 93 ? 4.796 13.552 -8.822 1.00 84.38 93 LYS A N 1
ATOM 758 C CA . LYS A 1 93 ? 5.286 14.832 -8.287 1.00 84.38 93 LYS A CA 1
ATOM 759 C C . LYS A 1 93 ? 6.579 15.282 -8.978 1.00 84.38 93 LYS A C 1
ATOM 761 O O . LYS A 1 93 ? 6.826 16.480 -9.058 1.00 84.38 93 LYS A O 1
ATOM 766 N N . SER A 1 94 ? 7.373 14.346 -9.501 1.00 83.69 94 SER A N 1
ATOM 767 C CA . SER A 1 94 ? 8.607 14.600 -10.258 1.00 83.69 94 SER A CA 1
ATOM 768 C C . SER A 1 94 ? 8.537 14.017 -11.684 1.00 83.69 94 SER A C 1
ATOM 770 O O . SER A 1 94 ? 9.279 13.090 -12.030 1.00 83.69 94 SER A O 1
ATOM 772 N N . PRO A 1 95 ? 7.674 14.566 -12.561 1.00 83.69 95 PRO A N 1
ATOM 773 C CA . PRO A 1 95 ? 7.454 14.013 -13.898 1.00 83.69 95 PRO A CA 1
ATOM 774 C C . PRO A 1 95 ? 8.713 14.044 -14.777 1.00 83.69 95 PRO A C 1
ATOM 776 O O . PRO A 1 95 ? 8.928 13.118 -15.548 1.00 83.69 95 PRO A O 1
ATOM 779 N N . GLY A 1 96 ? 9.584 15.051 -14.629 1.00 88.81 96 GLY A N 1
ATOM 780 C CA . GLY A 1 96 ? 10.820 15.156 -15.418 1.00 88.81 96 GLY A CA 1
ATOM 781 C C . GLY A 1 96 ? 11.779 13.981 -15.197 1.00 88.81 96 GLY A C 1
ATOM 782 O O . GLY A 1 96 ? 12.183 13.324 -16.153 1.00 88.81 96 GLY A O 1
ATOM 783 N N . PHE A 1 97 ? 12.088 13.668 -13.934 1.00 87.75 97 PHE A N 1
ATOM 784 C CA . PHE A 1 97 ? 12.930 12.520 -13.580 1.00 87.75 97 PHE A CA 1
ATOM 785 C C . PHE A 1 97 ? 12.294 11.197 -14.023 1.00 87.75 97 PHE A C 1
ATOM 787 O O . PHE A 1 97 ? 12.961 10.349 -14.612 1.00 87.75 97 PHE A O 1
ATOM 794 N N . THR A 1 98 ? 10.986 11.055 -13.795 1.00 87.31 98 THR A N 1
ATOM 795 C CA . THR A 1 98 ? 10.230 9.861 -14.183 1.00 87.31 98 THR A CA 1
ATOM 796 C C . THR A 1 98 ? 10.313 9.600 -15.686 1.00 87.31 98 THR A C 1
ATOM 798 O O . THR A 1 98 ? 10.589 8.474 -16.087 1.00 87.31 98 THR A O 1
ATOM 801 N N . SER A 1 99 ? 10.141 10.627 -16.521 1.00 88.81 99 SER A N 1
ATOM 802 C CA . SER A 1 99 ? 10.218 10.495 -17.980 1.00 88.81 99 SER A CA 1
ATOM 803 C C . SER A 1 99 ? 11.603 10.065 -18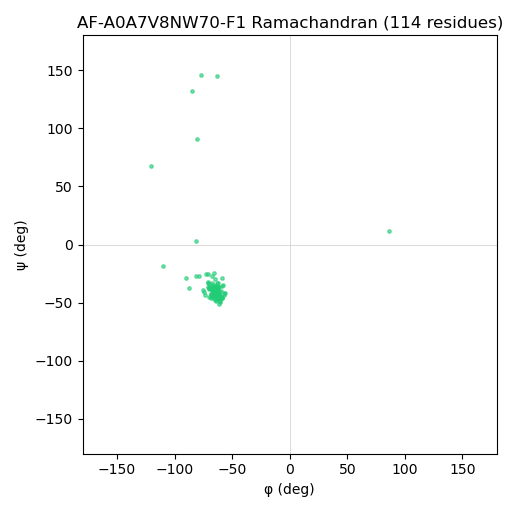.459 1.00 88.81 99 SER A C 1
ATOM 805 O O . SER A 1 99 ? 11.706 9.171 -19.294 1.00 88.81 99 SER A O 1
ATOM 807 N N . VAL A 1 100 ? 12.671 10.654 -17.913 1.00 94.44 100 VAL A N 1
ATOM 808 C CA . VAL A 1 100 ? 14.052 10.283 -18.272 1.00 94.44 100 VAL A CA 1
ATOM 809 C C . VAL A 1 100 ? 14.345 8.834 -17.886 1.00 94.44 100 VAL A C 1
ATOM 811 O O . VAL A 1 100 ? 14.887 8.076 -18.694 1.00 94.44 100 VAL A O 1
ATOM 814 N N . ALA A 1 101 ? 13.938 8.426 -16.681 1.00 90.81 101 ALA A N 1
ATOM 815 C CA . ALA A 1 101 ? 14.081 7.049 -16.225 1.00 90.81 101 ALA A CA 1
ATOM 816 C C . ALA A 1 101 ? 13.313 6.073 -17.134 1.00 90.81 101 ALA A C 1
ATOM 818 O O . ALA A 1 101 ? 13.860 5.048 -17.538 1.00 90.81 101 ALA A O 1
ATOM 819 N N . LEU A 1 102 ? 12.077 6.418 -17.513 1.00 93.56 102 LEU A N 1
ATOM 820 C CA . LEU A 1 102 ? 11.233 5.585 -18.371 1.00 93.56 102 LEU A CA 1
ATOM 821 C C . LEU A 1 102 ? 11.806 5.444 -19.787 1.00 93.56 102 LEU A C 1
ATOM 823 O O . LEU A 1 102 ? 11.839 4.338 -20.317 1.00 93.56 102 LEU A O 1
ATOM 827 N N . LEU A 1 103 ? 12.296 6.538 -20.380 1.00 95.06 103 LEU A N 1
ATOM 828 C CA . LEU A 1 103 ? 12.925 6.532 -21.705 1.00 95.06 103 LEU A CA 1
ATOM 829 C C . LEU A 1 103 ? 14.205 5.701 -21.718 1.00 95.06 103 LEU A C 1
ATOM 831 O O . LEU A 1 103 ? 14.402 4.897 -22.624 1.00 95.06 103 LEU A O 1
ATOM 835 N N . THR A 1 104 ? 15.046 5.857 -20.696 1.00 95.12 104 THR A N 1
ATOM 836 C CA . THR A 1 104 ? 16.283 5.075 -20.551 1.00 95.12 104 THR A CA 1
ATOM 837 C C . THR A 1 104 ? 15.975 3.583 -20.455 1.00 95.12 104 THR A C 1
ATOM 839 O O . THR A 1 104 ? 16.588 2.769 -21.144 1.00 95.12 104 THR A O 1
ATOM 842 N N . LEU A 1 105 ? 14.983 3.224 -19.636 1.00 92.62 105 LEU A N 1
ATOM 843 C CA . LEU A 1 105 ? 14.566 1.840 -19.456 1.00 92.62 105 LEU A CA 1
ATOM 844 C C . LEU A 1 105 ? 13.967 1.260 -20.745 1.00 92.62 105 LEU A C 1
ATOM 846 O O . LEU A 1 105 ? 14.314 0.150 -21.141 1.00 92.62 105 LEU A O 1
ATOM 850 N N . ALA A 1 106 ? 13.112 2.024 -21.426 1.00 93.44 106 ALA A N 1
ATOM 851 C CA . ALA A 1 106 ? 12.502 1.623 -22.688 1.00 93.44 106 ALA A CA 1
ATOM 852 C C . ALA A 1 106 ? 13.547 1.413 -23.791 1.00 93.44 106 ALA A C 1
ATOM 854 O O . ALA A 1 106 ? 13.462 0.429 -24.519 1.00 93.44 106 ALA A O 1
ATOM 855 N N . LEU A 1 107 ? 14.552 2.289 -23.885 1.00 94.12 107 LEU A N 1
ATOM 856 C CA . LEU A 1 107 ? 15.666 2.142 -24.822 1.00 94.12 107 LEU A CA 1
ATOM 857 C C . LEU A 1 107 ? 16.495 0.894 -24.525 1.00 94.12 107 LEU A C 1
ATOM 859 O O . LEU A 1 107 ? 16.763 0.125 -25.441 1.00 94.12 107 LEU A O 1
ATOM 863 N N . GLY A 1 108 ? 16.864 0.659 -23.263 1.00 93.56 108 GLY A N 1
ATOM 864 C CA . GLY A 1 108 ? 17.641 -0.523 -22.882 1.00 93.56 108 GLY A CA 1
ATOM 865 C C . GLY A 1 108 ? 16.899 -1.832 -23.165 1.00 93.56 108 GLY A C 1
ATOM 866 O O . GLY A 1 108 ? 17.454 -2.741 -23.779 1.00 93.56 108 GLY A O 1
ATOM 867 N N . ILE A 1 109 ? 15.622 -1.911 -22.774 1.00 93.94 109 ILE A N 1
ATOM 868 C CA . ILE A 1 109 ? 14.779 -3.090 -23.022 1.00 93.94 109 ILE A CA 1
ATOM 869 C C . ILE A 1 109 ? 14.527 -3.264 -24.524 1.00 93.94 109 ILE A C 1
ATOM 871 O O . ILE A 1 109 ? 14.663 -4.370 -25.046 1.00 93.94 109 ILE A O 1
ATOM 875 N N . GLY A 1 110 ? 14.177 -2.184 -25.223 1.00 90.81 110 GLY A N 1
ATOM 876 C CA . GLY A 1 110 ? 13.859 -2.197 -26.648 1.00 90.81 110 GLY A CA 1
ATOM 877 C C . GLY A 1 110 ? 15.056 -2.572 -27.512 1.00 90.81 110 GLY A C 1
ATOM 878 O O . GLY A 1 110 ? 14.913 -3.398 -28.404 1.00 90.81 110 GLY A O 1
ATOM 879 N N . ALA A 1 111 ? 16.244 -2.044 -27.209 1.00 93.69 111 ALA A N 1
ATOM 880 C CA . ALA A 1 111 ? 17.474 -2.420 -27.898 1.00 93.69 111 ALA A CA 1
ATOM 881 C C . ALA A 1 111 ? 17.779 -3.911 -27.713 1.00 93.69 111 ALA A C 1
ATOM 883 O O . ALA A 1 111 ? 18.044 -4.604 -28.689 1.00 93.69 111 ALA A O 1
ATOM 884 N N . ASN A 1 112 ? 17.671 -4.424 -26.484 1.00 90.94 112 ASN A N 1
ATOM 885 C CA . ASN A 1 112 ? 17.934 -5.836 -26.220 1.00 90.94 112 ASN A CA 1
ATOM 886 C C . ASN A 1 112 ? 16.898 -6.752 -26.901 1.00 90.94 112 ASN A C 1
ATOM 888 O O . ASN A 1 112 ? 17.264 -7.786 -27.436 1.00 90.94 112 ASN A O 1
ATOM 892 N N . THR A 1 113 ? 15.627 -6.339 -26.940 1.00 89.88 113 THR A N 1
ATOM 893 C CA . THR A 1 113 ? 14.535 -7.075 -27.613 1.00 89.88 113 THR A CA 1
ATOM 894 C C . THR A 1 113 ? 14.614 -6.994 -29.142 1.00 89.88 113 THR A C 1
ATOM 896 O O . THR A 1 113 ? 14.073 -7.843 -29.835 1.00 89.88 113 THR A O 1
ATOM 899 N N . ALA A 1 114 ? 15.230 -5.947 -29.697 1.00 90.88 114 ALA A N 1
ATOM 900 C CA . ALA A 1 114 ? 15.411 -5.810 -31.142 1.00 90.88 114 ALA A CA 1
ATOM 901 C C . ALA A 1 114 ? 16.616 -6.610 -31.660 1.00 90.88 114 ALA A C 1
ATOM 903 O O . ALA A 1 114 ? 16.652 -6.967 -32.835 1.00 90.88 114 ALA A O 1
ATOM 904 N N . ILE A 1 115 ? 17.614 -6.837 -30.800 1.00 89.38 115 ILE A N 1
ATOM 905 C CA . ILE A 1 115 ? 18.856 -7.540 -31.142 1.00 89.38 115 ILE A CA 1
ATOM 906 C C . ILE A 1 115 ? 18.721 -9.060 -30.966 1.00 89.38 115 ILE A C 1
ATOM 908 O O . ILE A 1 115 ? 19.303 -9.800 -31.759 1.00 89.38 115 ILE A O 1
ATOM 912 N N . PHE A 1 116 ? 17.993 -9.516 -29.942 1.00 79.94 116 PHE A N 1
ATOM 913 C CA . PHE A 1 116 ? 17.810 -10.930 -29.590 1.00 79.94 116 PHE A CA 1
ATOM 914 C C . PHE A 1 116 ? 16.369 -11.386 -29.811 1.00 79.94 116 PHE A C 1
ATOM 916 O O . PHE A 1 116 ? 16.195 -12.530 -30.289 1.00 79.94 116 PHE A O 1
#

Organism: NCBI:txid2741543

Radius of gyration: 23.47 Å; Cα contacts (8 Å, |Δi|>4): 20; chains: 1; bounding box: 52×34×60 Å

Sequence (116 aa):
MMESVRTLVVRFLALFRRRQLEGDLDAELRSHLEMAVERSLAQGMDREQACRQALLDFGGLEQTRQIYRDRLGLPFLDTLLQDLRLALRMLRKSPGFTSVALLTLALGIGANTAIF

Mean predicted aligned error: 13.82 Å

InterPro domains:
  IPR047928 Permease prefix domain 1 [NF038403] (11-66)

pLDDT: mean 73.53, std 11.42, range [50.38, 95.12]

Secondary structure (DSSP, 8-state):
-HHHHHHHHHHHHHHHHHHHHHHHHHHHHHHHHHHHHHHHHHTT--HHHHHHHHHHHHHHHHHHHHHHHHHHS-HHHHHHHHHHHHHHHHHHH-HHHHHHHHHHHHHHHHHHHHH-

=== Feature glossary ===
Key to the feature types in this record:

— What the protein is —

Primary structure: the covalent order of the twenty standard amino acids along the backbone. Two proteins with the same sequence will (almost always) fold to the same structure; two with 30% identity often share a fold but not the details.

Database cross-references. InterPro integrates a dozen domain/family signature databases into unified entries with residue-range hits. GO terms attach function/process/location labels with ev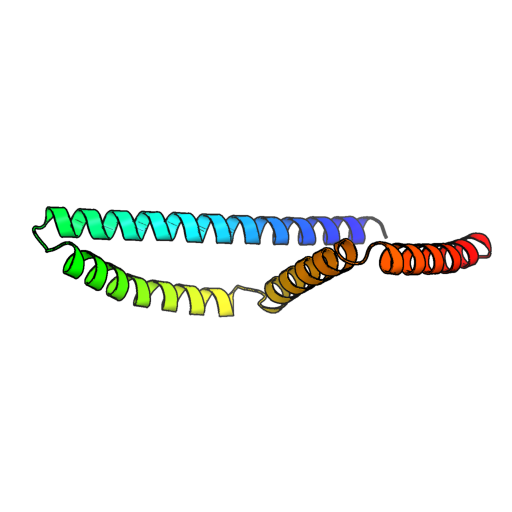idence codes. CATH codes position the fold in a four-level structural taxonomy. Organism is the NCBI-taxonomy species name.

— Where its atoms are —

The mmCIF block holds the 3D Cartesian coordinates of each backbone atom (N, Cα, C, O) in ångströms. mmCIF is the PDB's canonical archive format — a tagged-loop text representation of the atomic model.

Six rendered views show the 3D structure from the f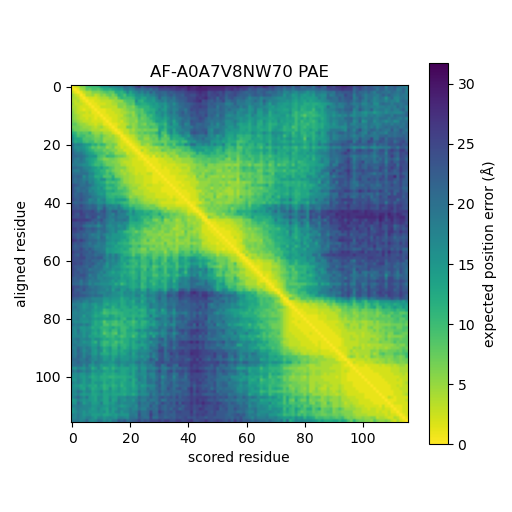aces of a cube — i.e. along ±x, ±y, ±z. Rendering representation is drawn randomly per protein from cartoon (secondary-structure ribbons), sticks (backbone bonds), or molecular surface; coloring is either N→C rainbow (blue at the N-terminus through red at the C-terminus) or one color per chain.

— Local backbone conformation —

DSSP 8-state secondary structure assigns each residue one of H (α-helix), G (3₁₀-helix), I (π-helix), E (extended β-strand), B (isolated β-bridge), T (hydrogen-bonded turn), S (bend), or '-' (coil). The assignment is computed from backbone hydrogen-bond geometry via the Kabsch–Sander algorithm.

P-SEA three-state annotation labels each residue as helix, strand, or coil based purely on the geometry of the Cα trace. It serves as a fallback when the full backbone (and thus DSSP) is unavailable.

The φ/ψ torsion pair specifies the backbone conformation at each residue. φ rotates about the N–Cα bond, ψ about the Cα–C bond. Steric clashes forbid most of the (φ, ψ) plane — the allowed regions (α-helix basin, β-sheet basin, left-handed helix) are the Ramachandran-allowed regions.

— Global shape and packing —

The geometric summary reports three shape descriptors. Rg (radius of gyration) measures how spread out the Cα atoms are about their centre of mass; compact globular proteins have small Rg, elongated or unfolded ones large. Cα contacts (<8 Å, |i−j|>4) count long-range residue pairs in spatial proximity — high for tightly packed folds, near zero for rods or random coil. The bounding-box extents give the protein's footprint along x, y, z in Å.

Accessible surface area quantifies burial. A residue with SASA near zero is packed into the hydrophobic core; one with SASA >100 Å² sits on the surface. Computed here via the Shrake–Rupley numerical algorithm with a 1.4 Å probe.

Plot images: a contact map (which residues are close in 3D, as an N×N binary image), a Ramachandran scatter (backbone torsion angles, revealing secondary-structure composition at a glance), and — for AlphaFold structures — a PAE heatmap (pairwise prediction confidence).

— Structural neighborhood —

The Foldseek 3Di string encodes local tertiary geometry as a 20-letter alphabet — one character per residue — derived from the relative positions of nearby Cα atoms. Unlike the amino-acid sequen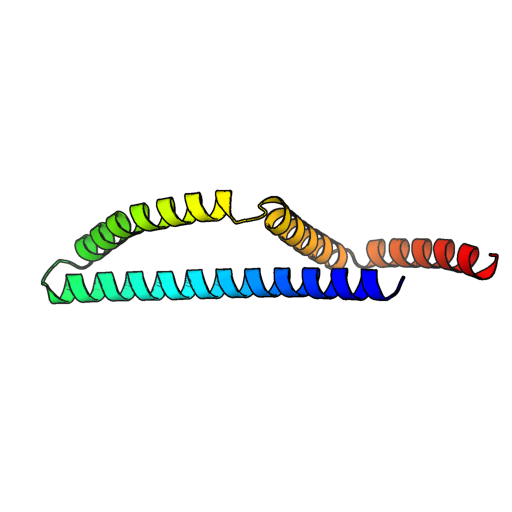ce, 3Di is a direct function of the 3D structure, so two proteins with the same fold have similar 3Di strings even at low sequence identity.

Nearest PDB neighbors are the top structural matches found by Foldseek when searching this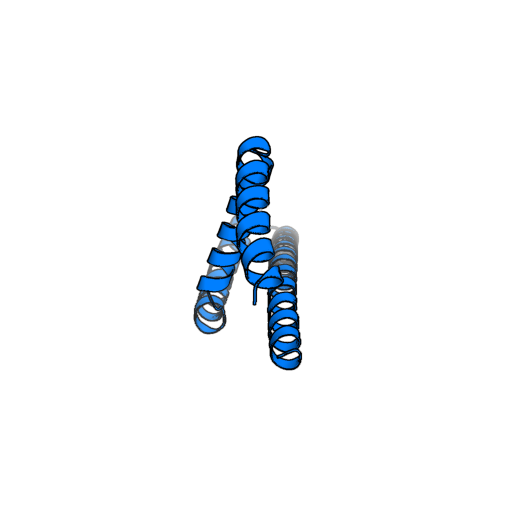 structure against the entire Protein Data Bank. Each hit reports a TM-score (0 to 1; >0.5 almost always implies the same fold) and an E-value. These are *structural* homologs — they may share no detectable sequence similarity.

— Confidence and disorder —

For AlphaFold models, the B-factor field carries pLDDT — the model's own estimate of local accuracy on a 0–100 scale. Regions with pLDDT<50 should be treated as essentially unmodeled; they often correspond to intrinsically disordered segments.

B-factor (Debye–Waller factor) reflects atomic displacement in the crystal lattice. It is an experimental observable (units Å²), not a prediction; low values mean the atom is pinned down, high values mean it moves or is heterogeneous across the crystal.

Predicted aligned error is AlphaFold's pairwise confidence. Unlike pLDDT (per-residue), PAE is per-residue-pair and captures whether two parts of the structure are correctly placed relative to each other. Units are ångströms of expected positional error.